Protein AF-A0AAQ3RZJ5-F1 (afdb_monomer_lite)

pLDDT: mean 71.53, std 20.34, range [42.22, 97.5]

Secondary structure (DSSP, 8-state):
--SS-SS-S------S---------------------------PPPSS----------HHHHHHHHHHHHHHHHHHTT-HHHHHHHTTT--SHHHHHHHHHHHHHHHHHHHHHHH--

Organism: Vigna mungo (NCBI:txid3915)

InterPro domains:
  IPR007192 Cdc23 [PF04049] (2-105)
  IPR011990 Tetratricopeptide-like helical domain superfamily [G3DSA:1.25.40.10] (1-107)

Structure (mmCIF, N/CA/C/O backbone):
data_AF-A0AAQ3RZJ5-F1
#
_entry.id   AF-A0AAQ3RZJ5-F1
#
loop_
_atom_site.group_PDB
_atom_site.id
_atom_site.type_symbol
_atom_site.label_atom_id
_atom_site.label_alt_id
_atom_site.label_comp_id
_atom_site.label_asym_id
_atom_site.label_entity_id
_atom_site.label_seq_id
_atom_site.pdbx_PDB_ins_code
_atom_site.Cartn_x
_atom_site.Cartn_y
_atom_site.Cartn_z
_atom_site.occupancy
_atom_site.B_iso_or_equiv
_atom_site.auth_seq_id
_atom_site.auth_comp_id
_atom_site.auth_asym_id
_atom_site.auth_atom_id
_atom_site.pdbx_PDB_model_num
ATOM 1 N N . MET A 1 1 ? -1.500 -41.165 -11.235 1.00 51.88 1 MET A N 1
ATOM 2 C CA . MET A 1 1 ? -2.934 -41.360 -10.918 1.00 51.88 1 MET A CA 1
ATOM 3 C C . MET A 1 1 ? -3.221 -42.849 -10.685 1.00 51.88 1 MET A C 1
ATOM 5 O O . MET A 1 1 ? -3.877 -43.473 -11.503 1.00 51.88 1 MET A O 1
ATOM 9 N N . LYS A 1 2 ? -2.657 -43.465 -9.634 1.00 53.78 2 LYS A N 1
ATOM 10 C CA . LYS A 1 2 ? -2.794 -44.917 -9.383 1.00 53.78 2 LYS A CA 1
ATOM 11 C C . LYS A 1 2 ? -2.574 -45.248 -7.901 1.00 53.78 2 LYS A C 1
ATOM 13 O O . LYS A 1 2 ? -1.679 -46.006 -7.572 1.00 53.78 2 LYS A O 1
ATOM 18 N N . MET A 1 3 ? -3.339 -44.606 -7.017 1.00 54.56 3 MET A N 1
ATOM 19 C CA . MET A 1 3 ? -3.439 -44.966 -5.591 1.00 54.56 3 MET A CA 1
ATOM 20 C C . MET A 1 3 ? -4.803 -44.528 -5.034 1.00 54.56 3 MET A C 1
ATOM 22 O O . MET A 1 3 ? -4.887 -43.635 -4.201 1.00 54.56 3 MET A O 1
ATOM 26 N N . ALA A 1 4 ? -5.889 -45.097 -5.561 1.00 57.06 4 ALA A N 1
ATOM 27 C CA . ALA A 1 4 ? -7.239 -44.873 -5.022 1.00 57.06 4 ALA A CA 1
ATOM 28 C C . ALA A 1 4 ? -8.175 -46.088 -5.173 1.00 57.06 4 ALA A C 1
ATOM 30 O O . ALA A 1 4 ? -9.355 -45.990 -4.866 1.00 57.06 4 ALA A O 1
ATOM 31 N N . ALA A 1 5 ? -7.683 -47.230 -5.663 1.00 54.78 5 ALA A N 1
ATOM 32 C CA . ALA A 1 5 ? -8.549 -48.317 -6.128 1.00 54.78 5 ALA A CA 1
ATOM 33 C C . ALA A 1 5 ? -8.741 -49.472 -5.125 1.00 54.78 5 ALA A C 1
ATOM 35 O O . ALA A 1 5 ? -9.409 -50.443 -5.456 1.00 54.78 5 ALA A O 1
ATOM 36 N N . GLU A 1 6 ? -8.187 -49.394 -3.912 1.00 57.88 6 GLU A N 1
ATOM 37 C CA . GLU A 1 6 ? -8.118 -50.557 -3.004 1.00 57.88 6 GLU A CA 1
ATOM 38 C C . GLU A 1 6 ? -9.091 -50.504 -1.807 1.00 57.88 6 GLU A C 1
ATOM 40 O O . GLU A 1 6 ? -9.081 -51.406 -0.979 1.00 57.88 6 GLU A O 1
ATOM 45 N N . GLN A 1 7 ? -9.979 -49.504 -1.707 1.00 59.81 7 GLN A N 1
ATOM 46 C CA . GLN A 1 7 ? -10.949 -49.397 -0.592 1.00 59.81 7 GLN A CA 1
ATOM 47 C C . GLN A 1 7 ? -12.349 -49.987 -0.871 1.00 59.81 7 GLN A C 1
ATOM 49 O O . GLN A 1 7 ? -13.274 -49.744 -0.104 1.00 59.81 7 GLN A O 1
ATOM 54 N N . LEU A 1 8 ? -12.544 -50.759 -1.944 1.00 54.81 8 LEU A N 1
ATOM 55 C CA . LEU A 1 8 ? -13.876 -51.235 -2.365 1.00 54.81 8 LEU A CA 1
ATOM 56 C C . LEU A 1 8 ? -14.069 -52.755 -2.242 1.00 54.81 8 LEU A C 1
ATOM 58 O O . LEU A 1 8 ? -14.707 -53.375 -3.089 1.00 54.81 8 LEU A O 1
ATOM 62 N N . VAL A 1 9 ? -13.545 -53.372 -1.180 1.00 52.91 9 VAL A N 1
ATOM 63 C CA . VAL A 1 9 ? -13.838 -54.779 -0.867 1.00 52.91 9 VAL A CA 1
ATOM 64 C C . VAL A 1 9 ? -14.203 -54.917 0.609 1.00 52.91 9 VAL A C 1
ATOM 66 O O . VAL A 1 9 ? -13.342 -54.802 1.474 1.00 52.91 9 VAL A O 1
ATOM 69 N N . GLY A 1 10 ? -15.483 -55.194 0.874 1.00 49.50 10 GLY A N 1
ATOM 70 C CA . GLY A 1 10 ? -15.953 -55.715 2.161 1.00 49.50 10 GLY A CA 1
ATOM 71 C C . GLY A 1 10 ? -16.914 -54.804 2.921 1.00 49.50 10 GLY A C 1
ATOM 72 O O . GLY A 1 10 ? -16.560 -54.278 3.969 1.00 49.50 10 GLY A O 1
ATOM 73 N N . ILE A 1 11 ? -18.145 -54.649 2.427 1.00 54.19 11 ILE A N 1
ATOM 74 C CA . ILE A 1 11 ? -19.273 -54.218 3.266 1.00 54.19 11 I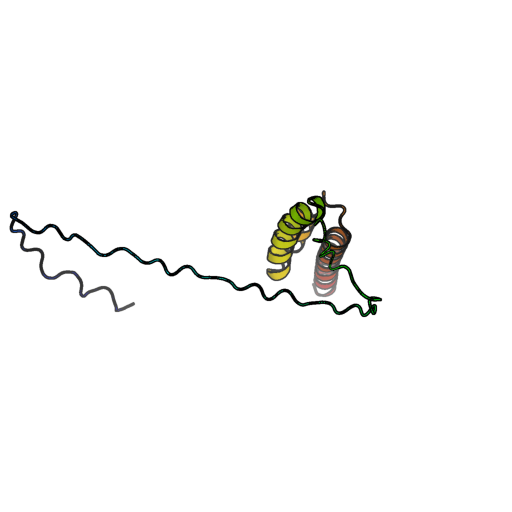LE A CA 1
ATOM 75 C C . ILE A 1 11 ? -20.255 -55.389 3.305 1.00 54.19 11 ILE A C 1
ATOM 77 O O . ILE A 1 11 ? -21.212 -55.439 2.537 1.00 54.19 11 ILE A O 1
ATOM 81 N N . GLU A 1 12 ? -19.962 -56.371 4.156 1.00 46.59 12 GLU A N 1
ATOM 82 C CA . GLU A 1 12 ? -20.989 -57.277 4.666 1.00 46.59 12 GLU A CA 1
ATOM 83 C C . GLU A 1 12 ? -21.578 -56.634 5.927 1.00 46.59 12 GLU A C 1
ATOM 85 O O . GLU A 1 12 ? -20.852 -56.147 6.795 1.00 46.59 12 GLU A O 1
ATOM 90 N N . HIS A 1 13 ? -22.902 -56.539 5.960 1.00 52.03 13 HIS A N 1
ATOM 91 C CA . HIS A 1 13 ? -23.672 -55.746 6.904 1.00 52.03 13 HIS A CA 1
ATOM 92 C C . HIS A 1 13 ? -24.395 -56.671 7.889 1.00 52.03 13 HIS A C 1
ATOM 94 O O . HIS A 1 13 ? -25.474 -57.170 7.573 1.00 52.03 13 HIS A O 1
ATOM 100 N N . ASP A 1 14 ? -23.840 -56.818 9.094 1.00 42.22 14 ASP A N 1
ATOM 101 C CA . ASP A 1 14 ? -24.496 -57.466 10.236 1.00 42.22 14 ASP A CA 1
ATOM 102 C C . ASP A 1 14 ? -24.823 -56.429 11.336 1.00 42.22 14 ASP A C 1
ATOM 104 O O . ASP A 1 14 ? -23.917 -55.786 11.878 1.00 42.22 14 ASP A O 1
ATOM 108 N N . PRO A 1 15 ? -26.109 -56.212 11.692 1.00 51.97 15 PRO A N 1
ATOM 109 C CA . PRO A 1 15 ? -26.530 -55.079 12.509 1.00 51.97 15 PRO A CA 1
ATOM 110 C C . PRO A 1 15 ? -26.708 -55.453 13.985 1.00 51.97 15 PRO A C 1
ATOM 112 O O . PRO A 1 15 ? -27.803 -55.329 14.529 1.00 51.97 15 PRO A O 1
ATOM 115 N N . VAL A 1 16 ? -25.662 -55.891 14.687 1.00 49.84 16 VAL A N 1
ATOM 116 C CA . VAL A 1 16 ? -25.736 -55.914 16.157 1.00 49.84 16 VAL A CA 1
ATOM 117 C C . VAL A 1 16 ? -24.365 -55.767 16.805 1.00 49.84 16 VAL A C 1
ATOM 119 O O . VAL A 1 16 ? -23.544 -56.673 16.765 1.00 49.84 16 VAL A O 1
ATOM 122 N N . LYS A 1 17 ? -24.215 -54.654 17.533 1.00 55.22 17 LYS A N 1
ATOM 123 C CA . LYS A 1 17 ? -23.168 -54.377 18.530 1.00 55.22 17 LYS A CA 1
ATOM 124 C C . LYS A 1 17 ? -21.778 -54.132 17.947 1.00 55.22 17 LYS A C 1
ATOM 126 O O . LYS A 1 17 ? -21.006 -55.058 17.810 1.00 55.22 17 LYS A O 1
ATOM 131 N N . PHE A 1 18 ? -21.405 -52.866 17.802 1.00 49.12 18 PHE A N 1
ATOM 132 C CA . PHE A 1 18 ? -20.083 -52.404 18.234 1.00 49.12 18 PHE A CA 1
ATOM 133 C C . PHE A 1 18 ? -20.150 -50.889 18.437 1.00 49.12 18 PHE A C 1
ATOM 135 O O . PHE A 1 18 ? -20.313 -50.123 17.495 1.00 49.12 18 PHE A O 1
ATOM 142 N N . THR A 1 19 ? -20.070 -50.452 19.690 1.00 59.19 19 THR A N 1
ATOM 143 C CA . THR A 1 19 ? -19.761 -49.066 20.047 1.00 59.19 19 THR A CA 1
ATOM 144 C C . THR A 1 19 ? -18.241 -48.901 20.0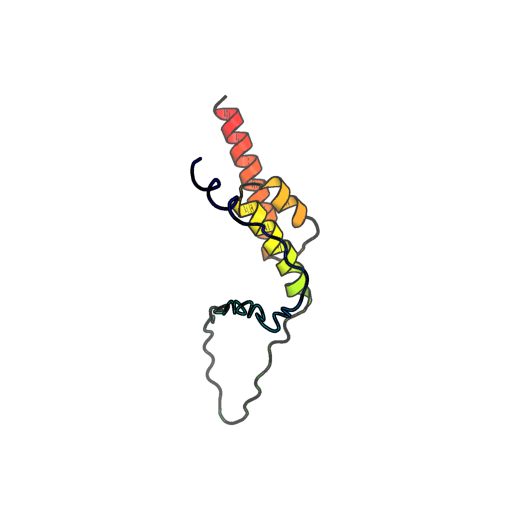36 1.00 59.19 19 THR A C 1
ATOM 146 O O . THR A 1 19 ? -17.594 -49.435 20.940 1.00 59.19 19 THR A O 1
ATOM 149 N N . PRO A 1 20 ? -17.632 -48.165 19.091 1.00 47.78 20 PRO A N 1
ATOM 150 C CA . PRO A 1 20 ? -16.263 -47.709 19.255 1.00 47.78 20 PRO A CA 1
ATOM 151 C C . PRO A 1 20 ? -16.268 -46.402 20.054 1.00 47.78 20 PRO A C 1
ATOM 153 O O . PRO A 1 20 ? -16.351 -45.297 19.519 1.00 47.78 20 PRO A O 1
ATOM 156 N N . SER A 1 21 ? -16.185 -46.534 21.373 1.00 51.25 21 SER A N 1
ATOM 157 C CA . SER A 1 21 ? -15.664 -45.483 22.237 1.00 51.25 21 SER A CA 1
ATOM 158 C C . SER A 1 21 ? -14.152 -45.352 22.004 1.00 51.25 21 SER A C 1
ATOM 160 O O . SER A 1 21 ? -13.427 -46.340 22.022 1.00 51.25 21 SER A O 1
ATOM 162 N N . ASN A 1 22 ? -13.691 -44.108 21.841 1.00 53.09 22 ASN A N 1
ATOM 163 C CA . ASN A 1 22 ? -12.295 -43.668 21.695 1.00 53.09 22 ASN A CA 1
ATOM 164 C C . ASN A 1 22 ? -11.613 -43.903 20.336 1.00 53.09 22 ASN A C 1
ATOM 166 O O . ASN A 1 22 ? -10.970 -44.917 20.121 1.00 53.09 22 ASN A O 1
ATOM 170 N N . THR A 1 23 ? -11.510 -42.835 19.543 1.00 52.91 23 THR A N 1
ATOM 171 C CA . THR A 1 23 ? -10.190 -42.230 19.285 1.00 52.91 23 THR A CA 1
ATOM 172 C C . THR A 1 23 ? -10.328 -40.709 19.253 1.00 52.91 23 THR A C 1
ATOM 174 O O . THR A 1 23 ? -10.608 -40.062 18.249 1.00 52.91 23 THR A O 1
ATOM 177 N N . ARG A 1 24 ? -10.144 -40.132 20.440 1.00 50.38 24 ARG A N 1
ATOM 178 C CA . ARG A 1 24 ? -9.814 -38.730 20.678 1.00 50.38 24 ARG A CA 1
ATOM 179 C C . ARG A 1 24 ? -8.698 -38.318 19.713 1.00 50.38 24 ARG A C 1
ATOM 181 O O . ARG A 1 24 ? -7.542 -38.671 19.933 1.00 50.38 24 ARG A O 1
ATOM 188 N N . PHE A 1 25 ? -9.036 -37.559 18.672 1.00 47.81 25 PHE A N 1
ATOM 189 C CA . PHE A 1 25 ? -8.050 -36.815 17.895 1.00 47.81 25 PHE A CA 1
ATOM 190 C C . PHE A 1 25 ? -7.374 -35.817 18.843 1.00 47.81 25 PHE A C 1
ATOM 192 O O . PHE A 1 25 ? -7.863 -34.716 19.089 1.00 47.81 25 PHE A O 1
ATOM 199 N N . GLN A 1 26 ? -6.239 -36.225 19.406 1.00 53.50 26 GLN A N 1
ATOM 200 C CA . GLN A 1 26 ? -5.214 -35.327 19.917 1.00 53.50 26 GLN A CA 1
ATOM 201 C C . GLN A 1 26 ? -4.668 -34.574 18.701 1.00 53.50 26 GLN A C 1
ATOM 203 O O . GLN A 1 26 ? -3.664 -34.956 18.104 1.00 53.50 26 GLN A O 1
ATOM 208 N N . ARG A 1 27 ? -5.383 -33.525 18.279 1.00 58.56 27 ARG A N 1
ATOM 209 C CA . ARG A 1 27 ? -4.836 -32.506 17.389 1.00 58.56 27 ARG A CA 1
ATOM 210 C C . ARG A 1 27 ? -3.715 -31.852 18.179 1.00 58.56 27 ARG A C 1
ATOM 212 O O . ARG A 1 27 ? -3.971 -30.975 18.997 1.00 58.56 27 ARG A O 1
ATOM 219 N N . GLY A 1 28 ? -2.506 -32.375 17.985 1.00 51.50 28 GLY A N 1
ATOM 220 C CA . GLY A 1 28 ? -1.287 -31.854 18.572 1.00 51.50 28 GLY A CA 1
ATOM 221 C C . GLY A 1 28 ? -1.275 -30.349 18.383 1.00 51.50 28 GLY A C 1
ATOM 222 O O . GLY A 1 28 ? -1.284 -29.846 17.260 1.00 51.50 28 GLY A O 1
ATOM 223 N N . SER A 1 29 ? -1.351 -29.646 19.503 1.00 58.53 29 SER A N 1
ATOM 224 C CA . SER A 1 29 ? -1.241 -28.205 19.579 1.00 58.53 29 SER A CA 1
ATOM 225 C C . SER A 1 29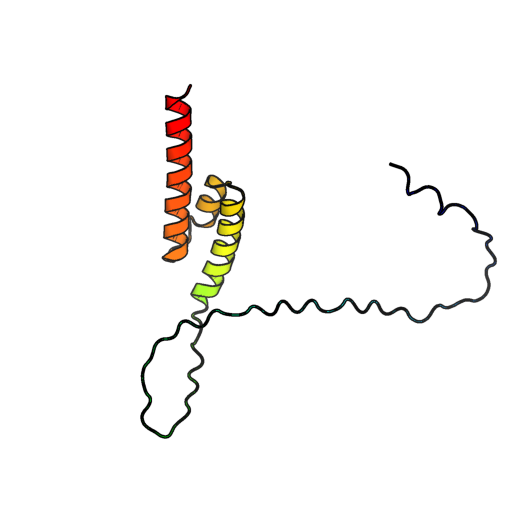 ? 0.094 -27.814 18.958 1.00 58.53 29 SER A C 1
ATOM 227 O O . SER A 1 29 ? 1.151 -28.013 19.557 1.00 58.53 29 SER A O 1
ATOM 229 N N . SER A 1 30 ? 0.064 -27.289 17.735 1.00 55.81 30 SER A N 1
ATOM 230 C CA . SER A 1 30 ? 1.250 -26.709 17.119 1.00 55.81 30 SER A CA 1
ATOM 231 C C . SER A 1 30 ? 1.572 -25.416 17.859 1.00 55.81 30 SER A C 1
ATOM 233 O O . SER A 1 30 ? 1.025 -24.355 17.560 1.00 55.81 30 SER A O 1
ATOM 235 N N . SER A 1 31 ? 2.432 -25.505 18.874 1.00 59.00 31 SER A N 1
ATOM 236 C CA . SER A 1 31 ? 2.988 -24.319 19.517 1.00 59.00 31 SER A CA 1
ATOM 237 C C . SER A 1 31 ? 4.030 -23.702 18.586 1.00 59.00 31 SER A C 1
ATOM 239 O O . SER A 1 31 ? 5.177 -24.140 18.501 1.00 59.00 31 SER A O 1
ATOM 241 N N . ILE A 1 32 ? 3.632 -22.668 17.848 1.00 58.75 32 ILE A N 1
ATOM 242 C CA . ILE A 1 32 ? 4.594 -21.781 17.199 1.00 58.75 32 ILE A CA 1
ATOM 243 C C . ILE A 1 32 ? 5.234 -20.955 18.319 1.00 58.75 32 ILE A C 1
ATOM 245 O O . ILE A 1 32 ? 4.701 -19.936 18.758 1.00 58.75 32 ILE A O 1
ATOM 249 N N . ARG A 1 33 ? 6.388 -21.415 18.816 1.00 58.72 33 ARG A N 1
ATOM 250 C CA . ARG A 1 33 ? 7.293 -20.595 19.632 1.00 58.72 33 ARG A CA 1
ATOM 251 C C . ARG A 1 33 ? 7.856 -19.489 18.737 1.00 58.72 33 ARG A C 1
ATOM 253 O O . ARG A 1 33 ? 8.897 -19.660 18.105 1.00 58.72 33 ARG A O 1
ATOM 260 N N . ARG A 1 34 ? 7.169 -18.343 18.684 1.00 59.12 34 ARG A N 1
ATOM 261 C CA . ARG A 1 34 ? 7.740 -17.091 18.170 1.00 59.12 34 ARG A CA 1
ATOM 262 C C . ARG A 1 34 ? 8.943 -16.731 19.045 1.00 59.12 34 ARG A C 1
ATOM 264 O O . ARG A 1 34 ? 8.781 -16.297 20.181 1.00 59.12 34 ARG A O 1
ATOM 271 N N . LYS A 1 35 ? 10.157 -16.948 18.534 1.00 57.94 35 LYS A N 1
ATOM 272 C CA . LYS A 1 35 ? 11.374 -16.378 19.118 1.00 57.94 35 LYS A CA 1
ATOM 273 C C . LYS A 1 35 ? 11.395 -14.895 18.761 1.00 57.94 35 LYS A C 1
ATOM 275 O O . LYS A 1 35 ? 11.718 -14.536 17.633 1.00 57.94 35 LYS A O 1
ATOM 280 N N . TYR A 1 36 ? 10.991 -14.052 19.701 1.00 55.44 36 TYR A N 1
ATOM 281 C CA . TYR A 1 36 ? 11.202 -12.615 19.615 1.00 55.44 36 TYR A CA 1
ATOM 282 C C . TYR A 1 36 ? 12.712 -12.349 19.672 1.00 55.44 36 TYR A C 1
ATOM 284 O O . TYR A 1 36 ? 13.428 -12.866 20.529 1.00 55.44 36 TYR A O 1
ATOM 292 N N . LYS A 1 37 ? 13.201 -11.604 18.683 1.00 57.69 37 LYS A N 1
ATOM 293 C CA . LYS A 1 37 ? 14.587 -11.162 18.571 1.00 57.69 37 LYS A CA 1
ATOM 294 C C . LYS A 1 37 ? 14.775 -9.991 19.534 1.00 57.69 37 LYS A C 1
ATOM 296 O O . LYS A 1 37 ? 14.264 -8.906 19.280 1.00 57.69 37 LYS A O 1
ATOM 301 N N . THR A 1 38 ? 15.461 -10.237 20.642 1.00 42.44 38 THR A N 1
ATOM 302 C CA . THR A 1 38 ? 15.839 -9.230 21.637 1.00 42.44 38 THR A CA 1
ATOM 303 C C . THR A 1 38 ? 16.776 -8.211 20.989 1.00 42.44 38 THR A C 1
ATOM 305 O O . THR A 1 38 ? 17.836 -8.586 20.488 1.00 42.44 38 THR A O 1
ATOM 308 N N . HIS A 1 39 ? 16.377 -6.940 20.953 1.00 45.41 39 HIS A N 1
ATOM 309 C CA . HIS A 1 39 ? 17.295 -5.845 20.656 1.00 45.41 39 HIS A CA 1
ATOM 310 C C . HIS A 1 39 ? 17.911 -5.409 21.989 1.00 45.41 39 HIS A C 1
ATOM 312 O O . HIS A 1 39 ? 17.215 -4.877 22.850 1.00 45.41 39 HIS A O 1
ATOM 318 N N . ASP A 1 40 ? 19.192 -5.720 22.168 1.00 50.62 40 ASP A N 1
ATOM 319 C CA . ASP A 1 40 ? 20.023 -5.264 23.282 1.00 50.62 40 ASP A CA 1
ATOM 320 C C . ASP A 1 40 ? 20.116 -3.730 23.257 1.00 50.62 40 ASP A C 1
ATOM 322 O O . ASP A 1 40 ? 20.543 -3.149 22.255 1.00 50.62 40 ASP A O 1
ATOM 326 N N . VAL A 1 41 ? 19.722 -3.072 24.349 1.00 51.62 41 VAL A N 1
ATOM 327 C CA . VAL A 1 41 ? 20.122 -1.692 24.649 1.00 51.62 41 VAL A CA 1
ATOM 328 C C . VAL A 1 41 ? 20.586 -1.657 26.099 1.00 51.62 41 VAL A C 1
ATOM 330 O O . VAL A 1 41 ? 19.800 -1.654 27.043 1.00 51.62 41 VAL A O 1
ATOM 333 N N . THR A 1 42 ? 21.906 -1.668 26.233 1.00 52.41 42 THR A N 1
ATOM 334 C CA . THR A 1 42 ? 22.691 -1.532 27.454 1.00 52.41 42 THR A CA 1
ATOM 335 C C . THR A 1 42 ? 22.374 -0.231 28.190 1.00 52.41 42 THR A C 1
ATOM 337 O O . THR A 1 42 ? 22.740 0.840 27.714 1.00 52.41 42 THR A O 1
ATOM 340 N N . VAL A 1 43 ? 21.803 -0.324 29.394 1.00 48.12 43 VAL A N 1
ATOM 341 C CA . VAL A 1 43 ? 21.985 0.672 30.464 1.00 48.12 43 VAL A CA 1
ATOM 342 C C . VAL A 1 43 ? 22.058 -0.076 31.798 1.00 48.12 43 VAL A C 1
ATOM 344 O O . VAL A 1 43 ? 21.143 -0.800 32.178 1.00 48.12 43 VAL A O 1
ATOM 347 N N . THR A 1 44 ? 23.182 0.060 32.493 1.00 47.84 44 THR A N 1
ATOM 348 C CA . THR A 1 44 ? 23.468 -0.520 33.812 1.00 47.84 44 THR A CA 1
ATOM 349 C C . THR A 1 44 ? 22.489 0.003 34.878 1.00 47.84 44 THR A C 1
ATOM 351 O O . THR A 1 44 ? 22.381 1.221 35.021 1.00 47.84 44 THR A O 1
ATOM 354 N N . PRO A 1 45 ? 21.819 -0.852 35.679 1.00 49.19 45 PRO A N 1
ATOM 355 C CA . PRO A 1 45 ? 21.002 -0.389 36.797 1.00 49.19 45 PRO A CA 1
ATOM 356 C C . PRO A 1 45 ? 21.807 -0.337 38.106 1.00 49.19 45 PRO A C 1
ATOM 358 O O . PRO A 1 45 ? 22.508 -1.285 38.466 1.00 49.19 45 PRO A O 1
ATOM 361 N N . ILE A 1 46 ? 21.672 0.771 38.842 1.00 47.25 46 ILE A N 1
ATOM 362 C CA . ILE A 1 46 ? 22.082 0.877 40.246 1.00 47.25 46 ILE A CA 1
ATOM 363 C C . ILE A 1 46 ? 21.041 0.164 41.124 1.00 47.25 46 ILE A C 1
ATOM 365 O O . ILE A 1 46 ? 19.844 0.196 40.854 1.00 47.25 46 ILE A O 1
ATOM 369 N N . ALA A 1 47 ? 21.557 -0.529 42.134 1.00 46.25 47 ALA A N 1
ATOM 370 C CA . ALA A 1 47 ? 20.918 -1.504 43.008 1.00 46.25 47 ALA A CA 1
ATOM 371 C C . ALA A 1 47 ? 19.443 -1.267 43.407 1.00 46.25 47 ALA A C 1
ATOM 373 O O . ALA A 1 47 ? 19.080 -0.222 43.937 1.00 46.25 47 ALA A O 1
ATOM 374 N N . GLY A 1 48 ? 18.660 -2.353 43.349 1.00 53.22 48 GLY A N 1
ATOM 375 C CA . GLY A 1 48 ? 17.829 -2.725 44.501 1.00 53.22 48 GLY A CA 1
ATOM 376 C C . GLY A 1 48 ? 16.315 -2.761 44.336 1.00 53.22 48 GLY A C 1
ATOM 377 O O . GLY A 1 48 ? 15.643 -3.073 45.315 1.00 53.22 48 GLY A O 1
ATOM 378 N N . VAL A 1 49 ? 15.748 -2.503 43.155 1.00 45.56 49 VAL A N 1
ATOM 379 C CA . VAL A 1 49 ? 14.289 -2.589 42.982 1.00 45.56 49 VAL A CA 1
ATOM 380 C C . VAL A 1 49 ? 13.948 -3.121 41.586 1.00 45.56 49 VAL A C 1
ATOM 382 O O . VAL A 1 49 ? 14.225 -2.490 40.571 1.00 45.56 49 VAL A O 1
ATOM 385 N N . SER A 1 50 ? 13.388 -4.331 41.528 1.00 53.03 50 SER A N 1
ATOM 386 C CA . SER A 1 50 ? 12.968 -4.976 40.279 1.00 53.03 50 SER A CA 1
ATOM 387 C C . SER A 1 50 ? 11.569 -4.495 39.902 1.00 53.03 50 SER A C 1
ATOM 389 O O . SER A 1 50 ? 10.573 -5.180 40.130 1.00 53.03 50 SER A O 1
ATOM 391 N N . TYR A 1 51 ? 11.480 -3.288 39.347 1.00 51.25 51 TYR A N 1
ATOM 392 C CA . TYR A 1 51 ? 10.320 -2.902 38.552 1.00 51.25 51 TYR A CA 1
ATOM 393 C C . TYR A 1 51 ? 10.519 -3.529 37.175 1.00 51.25 51 TYR A C 1
ATOM 395 O O . TYR A 1 51 ? 11.185 -2.973 36.302 1.00 51.25 51 TYR A O 1
ATOM 403 N N . VAL A 1 52 ? 9.961 -4.724 36.985 1.00 53.22 52 VAL A N 1
ATOM 404 C CA . VAL A 1 52 ? 9.676 -5.225 35.641 1.00 53.22 52 VAL A CA 1
ATOM 405 C C . VAL A 1 52 ? 8.582 -4.314 35.099 1.00 53.22 52 VAL A C 1
ATOM 407 O O . VAL A 1 52 ? 7.394 -4.569 35.273 1.00 53.22 52 VAL A O 1
ATOM 410 N N . ALA A 1 53 ? 8.997 -3.189 34.521 1.00 55.53 53 ALA A N 1
ATOM 411 C CA . ALA A 1 53 ? 8.144 -2.370 33.689 1.00 55.53 53 ALA A CA 1
ATOM 412 C C . ALA A 1 53 ? 7.754 -3.246 32.498 1.00 55.53 53 ALA A C 1
ATOM 414 O O . ALA A 1 53 ? 8.521 -3.411 31.552 1.00 55.53 53 ALA A O 1
ATOM 415 N N . THR A 1 54 ? 6.587 -3.881 32.581 1.00 53.41 54 THR A N 1
ATOM 416 C CA . THR A 1 54 ? 5.891 -4.387 31.404 1.00 53.41 54 THR A CA 1
ATOM 417 C C . THR A 1 54 ? 5.800 -3.214 30.434 1.00 53.41 54 THR A C 1
ATOM 419 O O . THR A 1 54 ? 5.148 -2.227 30.792 1.00 53.41 54 THR A O 1
ATOM 422 N N . PRO A 1 55 ? 6.470 -3.249 29.265 1.00 57.97 55 PRO A N 1
ATOM 423 C CA . PRO A 1 55 ? 6.224 -2.236 28.260 1.00 57.97 55 PRO A CA 1
ATOM 424 C C . PRO A 1 55 ? 4.739 -2.343 27.940 1.00 57.97 55 PRO A C 1
ATOM 426 O O . PRO A 1 55 ? 4.267 -3.395 27.505 1.00 57.97 55 PRO A O 1
ATOM 429 N N . VAL A 1 56 ? 3.993 -1.291 28.267 1.00 53.38 56 VAL A N 1
ATOM 430 C CA . VAL A 1 56 ? 2.622 -1.132 27.806 1.00 53.38 56 VAL A CA 1
ATOM 431 C C . VAL A 1 56 ? 2.751 -1.089 26.292 1.00 53.38 56 VAL A C 1
ATOM 433 O O . VAL A 1 56 ? 3.231 -0.103 25.741 1.00 53.38 56 VAL A O 1
ATOM 436 N N . MET A 1 57 ? 2.472 -2.215 25.635 1.00 54.28 57 MET A N 1
ATOM 437 C CA . MET A 1 57 ? 2.336 -2.233 24.189 1.00 54.28 57 MET A CA 1
ATOM 438 C C . MET A 1 57 ? 1.180 -1.292 23.885 1.00 54.28 57 MET A C 1
ATOM 440 O O . MET A 1 57 ? 0.053 -1.557 24.300 1.00 54.28 57 MET A O 1
ATOM 444 N N . GLU A 1 58 ? 1.482 -0.168 23.248 1.00 53.50 58 GLU A N 1
ATOM 445 C CA . GLU A 1 58 ? 0.468 0.754 22.761 1.00 53.50 58 GLU A CA 1
ATOM 446 C C . GLU A 1 58 ? -0.416 -0.038 21.790 1.00 53.50 58 GLU A C 1
ATOM 448 O O . GLU A 1 58 ? 0.057 -0.543 20.773 1.00 53.50 58 GLU A O 1
ATOM 453 N N . GLU A 1 59 ? -1.683 -0.232 22.155 1.00 53.19 59 GLU A N 1
ATOM 454 C CA . GLU A 1 59 ? -2.641 -1.068 21.419 1.00 53.19 59 GLU A CA 1
ATOM 455 C C . GLU A 1 59 ? -2.830 -0.591 19.964 1.00 53.19 59 GLU A C 1
ATOM 457 O O . GLU A 1 59 ? -3.168 -1.390 19.091 1.00 53.19 59 GLU A O 1
ATOM 462 N N . ASP A 1 60 ? -2.501 0.673 19.679 1.00 55.22 60 ASP A N 1
ATOM 463 C CA . ASP A 1 60 ? -2.443 1.238 18.327 1.00 55.22 60 ASP A CA 1
ATOM 464 C C . ASP A 1 60 ? -1.392 0.557 17.427 1.00 55.22 60 ASP A C 1
ATOM 466 O O . ASP A 1 60 ? -1.624 0.410 16.228 1.00 55.22 60 ASP A O 1
ATOM 470 N N . GLU A 1 61 ? -0.266 0.063 17.965 1.00 57.50 61 GLU A N 1
ATOM 471 C CA . GLU A 1 61 ? 0.733 -0.653 17.150 1.00 57.50 61 GLU A CA 1
ATOM 472 C C . GLU A 1 61 ? 0.239 -2.059 16.758 1.00 57.50 61 GLU A C 1
ATOM 474 O O . GLU A 1 61 ? 0.608 -2.570 15.701 1.00 57.50 61 GLU A O 1
ATOM 479 N N . LEU A 1 62 ? -0.650 -2.670 17.555 1.00 61.50 62 LEU A N 1
ATOM 480 C CA . LEU A 1 62 ? -1.215 -3.994 17.260 1.00 61.50 62 LEU A CA 1
ATOM 481 C C . LEU A 1 62 ? -2.204 -3.968 16.088 1.00 61.50 62 LEU A C 1
ATOM 483 O O . LEU A 1 62 ? -2.243 -4.918 15.307 1.00 61.50 62 LEU A O 1
ATOM 487 N N . VAL A 1 63 ? -2.995 -2.900 15.947 1.00 62.31 63 VAL A N 1
ATOM 488 C CA . VAL A 1 63 ? -3.937 -2.759 14.821 1.00 62.31 63 VAL A CA 1
ATOM 489 C C . VAL A 1 63 ? -3.172 -2.509 13.522 1.00 62.31 63 VAL A C 1
ATOM 491 O O . VAL A 1 63 ? -3.444 -3.158 12.508 1.00 62.31 63 VAL A O 1
ATOM 494 N N . ASP A 1 64 ? -2.164 -1.634 13.565 1.00 76.00 64 ASP A N 1
ATOM 495 C CA . ASP A 1 64 ? -1.249 -1.402 12.446 1.00 76.00 64 ASP A CA 1
ATOM 496 C C . ASP A 1 64 ? -0.511 -2.690 12.046 1.00 76.00 64 ASP A C 1
ATOM 498 O O . ASP A 1 64 ? -0.286 -2.916 10.854 1.00 76.00 64 ASP A O 1
ATOM 502 N N . ASP A 1 65 ? -0.174 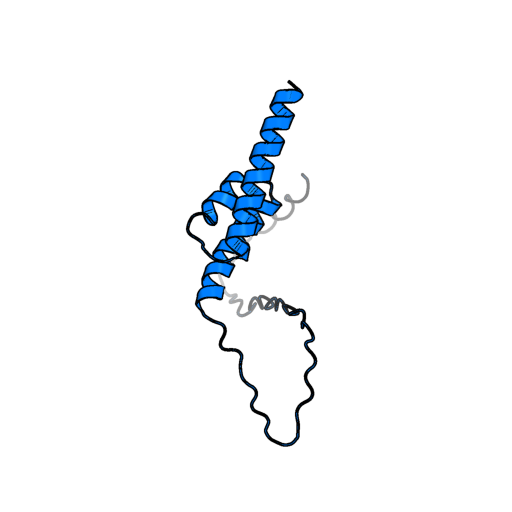-3.557 13.007 1.00 84.69 65 ASP A N 1
ATOM 503 C CA . ASP A 1 65 ? 0.526 -4.821 12.766 1.00 84.69 65 ASP A CA 1
ATOM 504 C C . ASP A 1 65 ? -0.291 -5.805 11.909 1.00 84.69 65 ASP A C 1
ATOM 506 O O . ASP A 1 65 ? 0.283 -6.445 11.024 1.00 84.69 65 ASP A O 1
ATOM 510 N N . ASP A 1 66 ? -1.614 -5.903 12.084 1.00 91.25 66 ASP A N 1
ATOM 511 C CA . ASP A 1 66 ? -2.462 -6.798 11.277 1.00 91.25 66 ASP A CA 1
ATOM 512 C C . ASP A 1 66 ? -2.574 -6.319 9.820 1.00 91.25 66 ASP A C 1
ATOM 514 O O . ASP A 1 66 ? -2.394 -7.100 8.873 1.00 91.25 66 ASP A O 1
ATOM 518 N N . PHE A 1 67 ? -2.805 -5.016 9.615 1.00 93.19 67 PHE A N 1
ATOM 519 C CA . PHE A 1 67 ? -2.816 -4.417 8.276 1.00 93.19 67 PHE A CA 1
ATOM 520 C C . PHE A 1 67 ? -1.440 -4.503 7.617 1.00 93.19 67 PHE A C 1
ATOM 522 O O . PHE A 1 67 ? -1.334 -4.812 6.425 1.00 93.19 67 PHE A O 1
ATOM 529 N N . TYR A 1 68 ? -0.377 -4.276 8.386 1.00 93.94 68 TYR A N 1
ATOM 530 C CA . TYR A 1 68 ? 0.994 -4.400 7.921 1.00 93.94 68 TYR A CA 1
ATOM 531 C C . TYR A 1 68 ? 1.327 -5.838 7.523 1.00 93.94 68 TYR A C 1
ATOM 533 O O . TYR A 1 68 ? 1.888 -6.053 6.448 1.00 93.94 68 TYR A O 1
ATOM 541 N N . LEU A 1 69 ? 0.944 -6.833 8.325 1.00 94.81 69 LEU A N 1
ATOM 542 C CA . LEU A 1 69 ? 1.172 -8.245 8.028 1.00 94.81 69 LEU A CA 1
ATOM 543 C C . LEU A 1 69 ? 0.408 -8.685 6.774 1.00 94.81 69 LEU A C 1
ATOM 545 O O . LEU A 1 69 ? 0.973 -9.366 5.914 1.00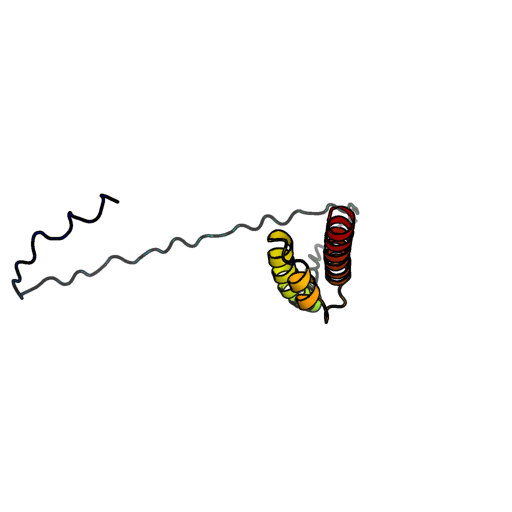 94.81 69 LEU A O 1
ATOM 549 N N . GLN A 1 70 ? -0.843 -8.245 6.618 1.00 95.56 70 GLN A N 1
ATOM 550 C CA . GLN A 1 70 ? -1.618 -8.492 5.404 1.00 95.56 70 GLN A CA 1
ATOM 551 C C . GLN A 1 70 ? -0.964 -7.841 4.176 1.00 95.56 70 GLN A C 1
ATOM 553 O O . GLN A 1 70 ? -0.782 -8.491 3.143 1.00 95.56 70 GLN A O 1
ATOM 558 N N . ALA A 1 71 ? -0.578 -6.568 4.274 1.00 97.12 71 ALA A N 1
ATOM 559 C CA . ALA A 1 71 ? 0.095 -5.863 3.190 1.00 97.12 71 ALA A CA 1
ATOM 560 C C . ALA A 1 71 ? 1.435 -6.515 2.834 1.00 97.12 71 ALA A C 1
ATOM 562 O O . ALA A 1 71 ? 1.775 -6.621 1.656 1.00 97.12 71 ALA A O 1
ATOM 563 N N . LYS A 1 72 ? 2.170 -7.010 3.832 1.00 96.19 72 LYS A N 1
ATOM 564 C CA . LYS A 1 72 ? 3.425 -7.738 3.655 1.00 96.19 72 LYS A CA 1
ATOM 565 C C . LYS A 1 72 ? 3.223 -9.051 2.898 1.00 96.19 72 LYS A C 1
ATOM 567 O O . LYS A 1 72 ? 4.012 -9.338 2.005 1.00 96.19 72 LYS A O 1
ATOM 572 N N . ALA A 1 73 ? 2.151 -9.795 3.173 1.00 97.50 73 ALA A N 1
ATOM 573 C CA . ALA A 1 73 ? 1.811 -10.995 2.408 1.00 97.50 73 ALA A CA 1
ATOM 574 C C . ALA A 1 73 ? 1.533 -10.674 0.926 1.00 97.50 73 ALA A C 1
ATOM 576 O O . ALA A 1 73 ? 2.064 -11.347 0.043 1.00 97.50 73 ALA A O 1
ATOM 577 N N . TYR A 1 74 ? 0.783 -9.602 0.632 1.00 97.44 74 TYR A N 1
ATOM 578 C CA . TYR A 1 74 ? 0.599 -9.136 -0.752 1.00 97.44 74 TYR A CA 1
ATOM 579 C C . TYR A 1 74 ? 1.913 -8.695 -1.398 1.00 97.44 74 TYR A C 1
ATOM 581 O O . TYR A 1 74 ? 2.161 -8.973 -2.572 1.00 97.44 74 TYR A O 1
ATOM 589 N N . PHE A 1 75 ? 2.764 -8.014 -0.632 1.00 96.88 75 PHE A N 1
ATOM 590 C CA . PHE A 1 75 ? 4.067 -7.560 -1.093 1.00 96.88 75 PHE A CA 1
ATOM 591 C C . PHE A 1 75 ? 4.968 -8.738 -1.492 1.00 96.88 75 PHE A C 1
ATOM 593 O O . PHE A 1 75 ? 5.588 -8.707 -2.557 1.00 96.88 75 PHE A O 1
ATOM 600 N N . ASP A 1 76 ? 4.990 -9.797 -0.682 1.00 96.69 76 ASP A N 1
ATOM 601 C CA . ASP A 1 76 ? 5.781 -11.007 -0.927 1.00 96.69 76 ASP A CA 1
ATOM 602 C C . ASP A 1 76 ? 5.315 -11.757 -2.188 1.00 96.69 76 ASP A C 1
ATOM 604 O O . ASP A 1 76 ? 6.136 -12.300 -2.928 1.00 96.69 76 ASP A O 1
ATOM 608 N N . CYS A 1 77 ? 4.020 -11.689 -2.508 1.00 96.31 77 CYS A N 1
ATOM 609 C CA . CYS A 1 77 ? 3.437 -12.207 -3.751 1.00 96.31 77 CYS A CA 1
ATOM 610 C C . CYS A 1 77 ? 3.609 -11.277 -4.970 1.00 96.31 77 CYS A C 1
ATOM 612 O O . CYS A 1 77 ? 3.068 -11.561 -6.037 1.00 96.31 77 CYS A O 1
ATOM 614 N N . ARG A 1 78 ? 4.355 -10.168 -4.843 1.00 95.25 78 ARG A N 1
ATOM 615 C CA . ARG A 1 78 ? 4.524 -9.115 -5.870 1.00 95.25 78 ARG A CA 1
ATOM 616 C C . ARG A 1 78 ? 3.235 -8.374 -6.249 1.00 95.25 78 ARG A C 1
ATOM 618 O O . ARG A 1 78 ? 3.191 -7.659 -7.250 1.00 95.25 78 ARG A O 1
ATOM 625 N N . GLU A 1 79 ? 2.188 -8.471 -5.436 1.00 96.50 79 GLU A N 1
ATOM 626 C CA . GLU A 1 79 ? 0.920 -7.764 -5.634 1.00 96.50 79 GLU A CA 1
ATOM 627 C C . GLU A 1 79 ? 0.987 -6.343 -5.047 1.00 96.50 79 GLU A C 1
ATOM 629 O O . GLU A 1 79 ? 0.225 -5.953 -4.159 1.00 96.50 79 GLU A O 1
ATOM 634 N N . TYR A 1 80 ? 1.916 -5.533 -5.557 1.00 96.44 80 TYR A N 1
ATOM 635 C CA . TYR A 1 80 ? 2.275 -4.237 -4.972 1.00 96.44 80 TYR A CA 1
ATOM 636 C C . TYR A 1 80 ? 1.108 -3.236 -4.910 1.00 96.44 80 TYR A C 1
ATOM 638 O O . TYR A 1 80 ? 0.969 -2.502 -3.933 1.00 96.44 80 TYR A O 1
ATOM 646 N N . LYS A 1 81 ? 0.217 -3.235 -5.914 1.00 96.19 81 LYS A N 1
ATOM 647 C CA . LYS A 1 81 ? -0.979 -2.369 -5.922 1.00 96.19 81 LYS A CA 1
ATOM 648 C C . LYS A 1 81 ? -1.921 -2.684 -4.755 1.00 96.19 81 LYS A C 1
ATOM 650 O O . LYS A 1 81 ? -2.465 -1.769 -4.144 1.00 96.19 81 LYS A O 1
ATOM 655 N N . ARG A 1 82 ? -2.095 -3.970 -4.428 1.00 96.81 82 ARG A N 1
ATOM 656 C CA . ARG A 1 82 ? -2.956 -4.415 -3.321 1.00 96.81 82 ARG A CA 1
ATOM 657 C C . ARG A 1 82 ? -2.315 -4.118 -1.973 1.00 96.81 82 ARG A C 1
ATOM 659 O O . ARG A 1 82 ? -3.000 -3.606 -1.094 1.00 96.81 82 ARG A O 1
ATOM 666 N N . ALA A 1 83 ? -1.007 -4.346 -1.843 1.00 97.00 83 ALA A N 1
ATOM 667 C CA . ALA A 1 83 ? -0.254 -3.983 -0.644 1.00 97.00 83 ALA A CA 1
ATOM 668 C C . ALA A 1 83 ? -0.393 -2.484 -0.316 1.00 97.00 83 ALA A C 1
ATOM 670 O O . ALA A 1 83 ? -0.713 -2.123 0.813 1.00 97.00 83 ALA A O 1
ATOM 671 N N . ALA A 1 84 ? -0.238 -1.609 -1.317 1.00 96.69 84 ALA A N 1
ATOM 672 C CA . ALA A 1 84 ? -0.404 -0.168 -1.134 1.00 96.69 84 ALA A CA 1
ATOM 673 C C . ALA A 1 84 ? -1.842 0.226 -0.747 1.00 96.69 84 ALA A C 1
ATOM 675 O O . ALA A 1 84 ? -2.029 1.142 0.052 1.00 96.69 84 ALA A O 1
ATOM 676 N N . HIS A 1 85 ? -2.848 -0.471 -1.285 1.00 97.12 85 HIS A N 1
ATOM 677 C CA . HIS A 1 85 ? -4.255 -0.212 -0.982 1.00 97.12 85 HIS A CA 1
ATOM 678 C C . HIS A 1 85 ? -4.613 -0.529 0.477 1.00 97.12 85 HIS A C 1
ATOM 680 O O . HIS A 1 85 ? -5.314 0.254 1.109 1.00 97.12 85 HIS A O 1
ATOM 686 N N . VAL A 1 86 ? -4.124 -1.648 1.022 1.00 95.69 86 VAL A N 1
ATOM 687 C CA . VAL A 1 86 ? -4.369 -2.043 2.425 1.00 95.69 86 VAL A CA 1
ATOM 688 C C . VAL A 1 86 ? -3.815 -1.004 3.409 1.00 95.69 86 VAL A C 1
ATOM 690 O O . VAL A 1 86 ? -4.415 -0.756 4.447 1.00 95.69 86 VAL A O 1
ATOM 693 N N . LEU A 1 87 ? -2.706 -0.347 3.060 1.00 95.12 87 LEU A N 1
ATOM 694 C CA . LEU A 1 87 ? -2.020 0.630 3.914 1.00 95.12 87 LEU A CA 1
ATOM 695 C C . LEU A 1 87 ? -2.433 2.088 3.652 1.00 95.12 87 LEU A C 1
ATOM 697 O O . LEU A 1 87 ? -1.769 3.016 4.118 1.00 95.12 87 LEU A O 1
ATOM 701 N N . ARG A 1 88 ? -3.484 2.340 2.862 1.00 94.75 88 ARG A N 1
ATOM 702 C CA . ARG A 1 88 ? -3.864 3.710 2.462 1.00 94.75 88 ARG A CA 1
ATOM 703 C C . ARG A 1 88 ? -4.316 4.581 3.643 1.00 94.75 88 ARG A C 1
ATOM 705 O O . ARG A 1 88 ? -4.026 5.773 3.647 1.00 94.75 88 ARG A O 1
ATOM 712 N N . ASP A 1 89 ? -4.937 3.961 4.641 1.00 93.12 89 ASP A N 1
ATOM 713 C CA . ASP A 1 89 ? -5.511 4.632 5.813 1.00 93.12 89 ASP A CA 1
ATOM 714 C C . ASP A 1 89 ? -4.579 4.556 7.043 1.00 93.12 89 ASP A C 1
ATOM 716 O O . ASP A 1 89 ? -4.905 5.076 8.102 1.00 93.12 89 ASP A O 1
ATOM 720 N N . GLN A 1 90 ? -3.402 3.930 6.893 1.00 91.31 90 GLN A N 1
ATOM 721 C CA . GLN A 1 90 ? -2.434 3.729 7.971 1.00 91.31 90 GLN A CA 1
ATOM 722 C C . GLN A 1 90 ? -1.389 4.848 8.014 1.00 91.31 90 GLN A C 1
ATOM 724 O O . GLN A 1 90 ? -0.755 5.160 6.997 1.00 91.31 90 GLN A O 1
ATOM 729 N N . ASN A 1 91 ? -1.164 5.405 9.208 1.00 89.50 91 ASN A N 1
ATOM 730 C CA . ASN A 1 91 ? -0.211 6.498 9.444 1.00 89.50 91 ASN A CA 1
ATOM 731 C C . ASN A 1 91 ? 1.075 6.048 10.159 1.00 89.50 91 ASN A C 1
ATOM 733 O O . ASN A 1 91 ? 2.002 6.849 10.315 1.00 89.50 91 ASN A O 1
ATOM 737 N N . GLY A 1 92 ? 1.181 4.773 10.544 1.00 89.69 92 GLY A N 1
ATOM 738 C CA . GLY A 1 92 ? 2.391 4.213 11.129 1.00 89.69 92 GLY A CA 1
ATOM 739 C C . GLY A 1 92 ? 3.601 4.324 10.198 1.00 89.69 92 GLY A C 1
ATOM 740 O O . GLY A 1 92 ? 3.525 4.066 8.994 1.00 89.69 92 GLY A O 1
ATOM 741 N N . ARG A 1 93 ? 4.773 4.658 10.757 1.00 90.88 93 ARG A N 1
ATOM 742 C CA . ARG A 1 93 ? 6.030 4.823 9.992 1.00 90.88 93 ARG A CA 1
ATOM 743 C C . ARG A 1 93 ? 6.356 3.604 9.117 1.00 90.88 93 ARG A C 1
ATOM 745 O O . ARG A 1 93 ? 6.760 3.765 7.967 1.00 90.88 93 ARG A O 1
ATOM 752 N N . LYS A 1 94 ? 6.143 2.392 9.647 1.00 91.12 94 LYS A N 1
ATOM 753 C CA . LYS A 1 94 ? 6.342 1.119 8.929 1.00 91.12 94 LYS A CA 1
ATOM 754 C C . LYS A 1 94 ? 5.355 0.967 7.762 1.00 91.12 94 LYS A C 1
ATOM 756 O O . LYS A 1 94 ? 5.766 0.619 6.655 1.00 91.12 94 LYS A O 1
ATOM 761 N N . ALA A 1 95 ? 4.077 1.268 7.991 1.00 92.62 95 ALA A N 1
ATOM 762 C CA . ALA A 1 95 ? 3.021 1.184 6.986 1.00 92.62 95 ALA A CA 1
ATOM 763 C C . ALA A 1 95 ? 3.227 2.191 5.844 1.00 92.62 95 ALA A C 1
ATOM 765 O O . ALA A 1 95 ? 3.206 1.816 4.671 1.00 92.62 95 ALA A O 1
ATOM 766 N N . VAL A 1 96 ? 3.519 3.453 6.171 1.00 94.44 96 VAL A N 1
ATOM 767 C CA 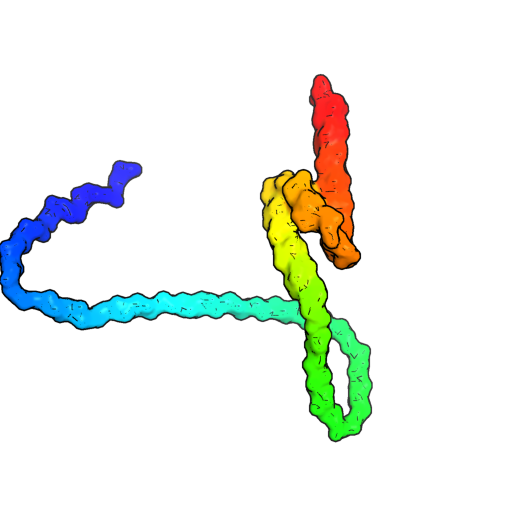. VAL A 1 96 ? 3.798 4.500 5.177 1.00 94.44 96 VAL A CA 1
ATOM 768 C C . VAL A 1 96 ? 5.017 4.137 4.329 1.00 94.44 96 VAL A C 1
ATOM 770 O O . VAL A 1 96 ? 4.965 4.252 3.104 1.00 94.44 96 VAL A O 1
ATOM 773 N N . PHE A 1 97 ? 6.090 3.639 4.953 1.00 95.81 97 PHE A N 1
ATOM 774 C CA . PHE A 1 97 ? 7.273 3.168 4.233 1.00 95.81 97 PHE A CA 1
ATOM 775 C C . PHE A 1 97 ? 6.924 2.063 3.227 1.00 95.81 97 PHE A C 1
ATOM 777 O O . PHE A 1 97 ? 7.240 2.185 2.042 1.00 95.81 97 PHE A O 1
ATOM 784 N N . LEU A 1 98 ? 6.228 1.012 3.674 1.00 95.94 98 LEU A N 1
ATOM 785 C CA . LEU A 1 98 ? 5.872 -0.120 2.819 1.00 95.94 98 LEU A CA 1
ATOM 786 C C . LEU A 1 98 ? 4.915 0.293 1.687 1.00 95.94 98 LEU A C 1
ATOM 788 O O . LEU A 1 98 ? 5.083 -0.159 0.554 1.00 95.94 98 LEU A O 1
ATOM 792 N N . ARG A 1 99 ? 3.966 1.203 1.954 1.00 96.50 99 ARG A N 1
ATOM 793 C CA . ARG A 1 99 ? 3.059 1.773 0.944 1.00 96.50 99 ARG A CA 1
ATOM 794 C C . ARG A 1 99 ? 3.819 2.522 -0.147 1.00 96.50 99 ARG A C 1
ATOM 796 O O . ARG A 1 99 ? 3.622 2.245 -1.329 1.00 96.50 99 ARG A O 1
ATOM 803 N N . CYS A 1 100 ? 4.691 3.454 0.236 1.00 96.31 100 CYS A N 1
ATOM 804 C CA . CYS A 1 100 ? 5.485 4.233 -0.714 1.00 96.31 100 CYS A CA 1
ATOM 805 C C . CYS A 1 100 ? 6.429 3.337 -1.522 1.00 96.31 100 CYS A C 1
ATOM 807 O O . CYS A 1 100 ? 6.561 3.513 -2.734 1.00 96.31 100 CYS A O 1
ATOM 809 N N . TYR A 1 101 ? 7.032 2.336 -0.879 1.00 96.62 101 TYR A N 1
ATOM 810 C CA . TYR A 1 101 ? 7.913 1.393 -1.555 1.00 96.62 101 TYR A CA 1
ATOM 811 C C . TYR A 1 101 ? 7.168 0.513 -2.568 1.00 96.62 101 TYR A C 1
ATOM 813 O O . TYR A 1 101 ? 7.627 0.339 -3.697 1.00 96.62 101 TYR A O 1
ATOM 821 N N . ALA A 1 102 ? 5.983 0.014 -2.214 1.00 96.50 102 ALA A N 1
ATOM 822 C CA . ALA A 1 102 ? 5.146 -0.748 -3.134 1.00 96.50 102 ALA A CA 1
ATOM 823 C C . ALA A 1 102 ? 4.745 0.083 -4.366 1.00 96.50 102 ALA A C 1
ATOM 825 O O . ALA A 1 102 ? 4.859 -0.399 -5.493 1.00 96.50 102 ALA A O 1
ATOM 826 N N . LEU A 1 103 ? 4.340 1.344 -4.177 1.00 95.44 103 LEU A N 1
ATOM 827 C CA . LEU A 1 103 ? 4.019 2.251 -5.286 1.00 95.44 103 LEU A CA 1
ATOM 828 C C . LEU A 1 103 ? 5.232 2.521 -6.183 1.00 95.44 103 LEU A C 1
ATOM 830 O O . LEU A 1 103 ? 5.099 2.503 -7.406 1.00 95.44 103 LEU A O 1
ATOM 834 N N . TYR A 1 104 ? 6.414 2.710 -5.593 1.00 95.38 104 TYR A N 1
ATOM 835 C CA . TYR A 1 104 ? 7.656 2.871 -6.346 1.00 95.38 104 TYR A CA 1
ATOM 836 C C . TYR A 1 104 ? 7.927 1.671 -7.263 1.00 95.38 104 TYR A C 1
ATOM 838 O O . TYR A 1 104 ? 8.197 1.863 -8.447 1.00 95.38 104 TYR A O 1
ATOM 846 N N . LEU A 1 105 ? 7.789 0.440 -6.757 1.00 94.62 105 LEU A N 1
ATOM 847 C CA . LEU A 1 105 ? 7.999 -0.765 -7.564 1.00 94.62 105 LEU A CA 1
ATOM 848 C C . LEU A 1 105 ? 7.007 -0.871 -8.728 1.00 94.62 105 LEU A C 1
ATOM 850 O O . LEU A 1 105 ? 7.409 -1.238 -9.828 1.00 94.62 105 LEU A O 1
ATOM 854 N N . VAL A 1 106 ? 5.733 -0.515 -8.527 1.00 93.81 106 VAL A N 1
ATOM 855 C CA . VAL A 1 106 ? 4.736 -0.500 -9.615 1.00 93.81 106 VAL A CA 1
ATOM 856 C C . VAL A 1 106 ? 5.146 0.476 -10.711 1.00 93.81 106 VAL A C 1
ATOM 858 O O . VAL A 1 106 ? 5.155 0.107 -11.885 1.00 93.81 106 VAL A O 1
ATOM 861 N N . SER A 1 107 ? 5.496 1.705 -10.330 1.00 91.62 107 SER A N 1
ATOM 862 C CA . SER A 1 107 ? 5.898 2.748 -11.274 1.00 91.62 107 SER A CA 1
ATOM 863 C C . SER A 1 107 ? 7.180 2.376 -12.010 1.00 91.62 107 SER A C 1
ATOM 865 O O . SER A 1 107 ? 7.263 2.553 -13.221 1.00 91.62 107 SER A O 1
ATOM 867 N N . PHE A 1 108 ? 8.157 1.804 -11.305 1.00 92.25 108 PHE A N 1
ATOM 868 C CA . PHE A 1 108 ? 9.418 1.360 -11.889 1.00 92.25 108 PHE A CA 1
ATOM 869 C C . PHE A 1 108 ? 9.222 0.219 -12.894 1.00 92.25 108 PHE A C 1
ATOM 871 O O . PHE A 1 108 ? 9.751 0.275 -14.001 1.00 92.25 108 PHE A O 1
ATOM 878 N N . VAL A 1 109 ? 8.420 -0.792 -12.546 1.00 87.44 109 VAL A N 1
ATOM 879 C CA . VAL A 1 109 ? 8.116 -1.915 -13.446 1.00 87.44 109 VAL A CA 1
ATOM 880 C C . VAL A 1 109 ? 7.339 -1.438 -14.671 1.00 87.44 109 VAL A C 1
ATOM 882 O O . VAL A 1 109 ? 7.633 -1.874 -15.779 1.00 87.44 109 VAL A O 1
ATOM 885 N N . PHE A 1 110 ? 6.381 -0.525 -14.496 1.00 87.06 110 PHE A N 1
ATOM 886 C CA . PHE A 1 110 ? 5.630 0.047 -15.612 1.00 87.06 110 PHE A CA 1
ATOM 887 C C . PHE A 1 110 ? 6.524 0.874 -16.543 1.00 87.06 110 PHE A C 1
ATOM 889 O O . PHE A 1 110 ? 6.449 0.730 -17.759 1.00 87.06 110 PHE A O 1
ATOM 896 N N . PHE A 1 111 ? 7.405 1.699 -15.976 1.00 88.38 111 PHE A N 1
ATOM 897 C CA . PHE A 1 111 ? 8.360 2.500 -16.735 1.00 88.38 111 PHE A CA 1
ATOM 898 C C . PHE A 1 111 ? 9.345 1.631 -17.525 1.00 88.38 111 PHE A C 1
ATOM 900 O O . PHE A 1 111 ? 9.561 1.877 -18.707 1.00 88.38 111 PHE A O 1
ATOM 907 N N . LEU A 1 112 ? 9.890 0.576 -16.909 1.00 87.69 112 LEU A N 1
ATOM 908 C CA . LEU A 1 112 ? 10.722 -0.395 -17.620 1.00 87.69 112 LEU A CA 1
ATOM 909 C C . LEU A 1 112 ? 9.948 -1.065 -18.755 1.00 87.69 112 LEU A C 1
ATOM 911 O O . LEU A 1 112 ? 10.439 -1.128 -19.874 1.00 87.69 112 LEU A O 1
ATOM 915 N N . LEU A 1 113 ? 8.728 -1.532 -18.493 1.00 88.12 113 LEU A N 1
ATOM 916 C CA . LEU A 1 113 ? 7.925 -2.208 -19.507 1.00 88.12 113 LEU A CA 1
ATOM 917 C C . LEU A 1 113 ? 7.625 -1.295 -20.707 1.00 88.12 113 LEU A C 1
ATOM 919 O O . LEU A 1 113 ? 7.618 -1.779 -21.828 1.00 88.12 113 LEU A O 1
ATOM 923 N N . PHE A 1 114 ? 7.455 0.012 -20.487 1.00 86.69 114 PHE A N 1
ATOM 924 C CA . PHE A 1 114 ? 7.291 0.999 -21.558 1.00 86.69 114 PHE A CA 1
ATOM 925 C C . PHE A 1 114 ? 8.576 1.265 -22.359 1.00 86.69 114 PHE A C 1
ATOM 927 O O . PHE A 1 114 ? 8.499 1.563 -23.541 1.00 86.69 114 PHE A O 1
ATOM 934 N N . ILE A 1 115 ? 9.754 1.174 -21.738 1.00 90.69 115 ILE A N 1
ATOM 935 C CA . ILE A 1 115 ? 11.041 1.361 -22.432 1.00 90.69 115 ILE A CA 1
ATOM 936 C C . ILE A 1 115 ? 11.413 0.147 -23.293 1.00 90.69 115 ILE A C 1
ATOM 938 O O . ILE A 1 115 ? 12.106 0.298 -24.296 1.00 90.69 115 ILE A O 1
ATOM 942 N N . PHE A 1 116 ? 11.008 -1.054 -22.878 1.00 85.00 116 PHE A N 1
ATOM 943 C CA . PHE A 1 116 ? 11.399 -2.315 -23.518 1.00 85.00 116 PHE A CA 1
ATOM 944 C C . PHE A 1 116 ? 10.356 -2.887 -24.499 1.00 85.00 116 PHE A C 1
ATOM 946 O O . PHE A 1 116 ? 10.579 -3.975 -25.033 1.00 85.00 116 PHE A O 1
ATOM 953 N N . ILE A 1 117 ? 9.245 -2.183 -24.732 1.00 79.00 117 ILE A N 1
ATOM 954 C CA . ILE A 1 117 ? 8.236 -2.470 -25.770 1.00 79.00 117 ILE A CA 1
ATOM 955 C C . ILE A 1 117 ? 8.411 -1.499 -26.931 1.00 79.00 117 ILE A C 1
ATOM 957 O O . ILE A 1 117 ? 8.277 -1.967 -28.083 1.00 79.00 117 ILE A O 1
#

Radius of gyration: 27.67 Å; chains: 1; bounding box: 50×64×70 Å

Foldseek 3Di:
DPPDPPPPDDDDDDPDDDDDDDDDPPPPPPPPPPPDDDDDDDDDDDDDDPPPPPPPPPVLVVVVVVLQVVLVVCVVVLVLVVSLVSLVPPPDPSSVVSNVVSVVVVVVVVVVVVVVD

Sequence (117 aa):
MKMAAEQLVGIEHDPVKFTPSNTRFQRGSSSIRRKYKTHDVTVTPIAGVSYVATPVMEEDELVDDDFYLQAKAYFDCREYKRAAHVLRDQNGRKAVFLRCYALYLVSFVFFLLFIFI